Protein AF-A0A962FGY6-F1 (afdb_monomer)

Solvent-accessible surface area (backbone atoms only — not comparable to full-atom values): 3693 Å² total; per-residue (Å²): 114,75,68,61,55,54,54,54,57,57,63,70,66,62,80,77,84,62,81,81,84,67,65,45,77,48,81,50,100,54,30,40,31,40,38,46,69,56,96,57,28,40,39,36,43,36,34,44,72,84,71,51,74,53,72,55,72,52,78,109

Radius of gyration: 19.64 Å; Cα contacts (8 Å, |Δi|>4): 73; chains: 1; bounding box: 27×26×61 Å

pLDDT: mean 82.35, std 14.94, range [56.41, 97.19]

Foldseek 3Di:
DVVVVVVVVVVVPPPDPPPPPDWDKDDDPQKIWTWDDDDQKIKIWMAGNVRDIDIDIDGD

Secondary structure (DSSP, 8-state):
-HHHHHHHHHHHT-TT-------EEEEETTEEEEEEEETTEEEEEEE-TTS-EEEEEEE-

Sequence (60 aa):
MKRTILALGLLLAAPLAQAQVSPGKYIAEHGFGTLDIKDGKFEIVSVGGNGHTCGVEGVM

Structure (mmCIF, N/CA/C/O backbone):
data_AF-A0A962FGY6-F1
#
_entry.id   AF-A0A962FGY6-F1
#
loop_
_atom_site.group_PDB
_atom_site.id
_atom_site.type_symbol
_atom_site.label_atom_id
_atom_site.label_alt_id
_atom_site.label_comp_id
_atom_site.label_asym_id
_atom_site.label_entity_id
_atom_site.label_seq_id
_atom_site.pdbx_PDB_ins_code
_atom_site.Cartn_x
_atom_site.Cartn_y
_atom_site.Cartn_z
_atom_site.occupancy
_atom_site.B_iso_or_equiv
_atom_site.auth_seq_id
_atom_site.auth_comp_id
_atom_site.auth_asym_id
_atom_site.auth_atom_id
_atom_site.pdbx_PDB_model_num
ATOM 1 N N . MET A 1 1 ? 2.416 14.665 46.602 1.00 56.41 1 MET A N 1
ATOM 2 C CA . MET A 1 1 ? 1.039 14.574 46.063 1.00 56.41 1 MET A CA 1
ATOM 3 C C . MET A 1 1 ? 0.874 15.240 44.691 1.00 56.41 1 MET A C 1
ATOM 5 O O . MET A 1 1 ? 0.385 14.576 43.795 1.00 56.41 1 MET A O 1
ATOM 9 N N . LYS A 1 2 ? 1.332 16.484 44.450 1.00 58.16 2 LYS A N 1
ATOM 10 C CA . LYS A 1 2 ? 1.219 17.130 43.114 1.00 58.16 2 LYS A CA 1
ATOM 11 C C . LYS A 1 2 ? 1.957 16.406 41.967 1.00 58.16 2 LYS A C 1
ATOM 13 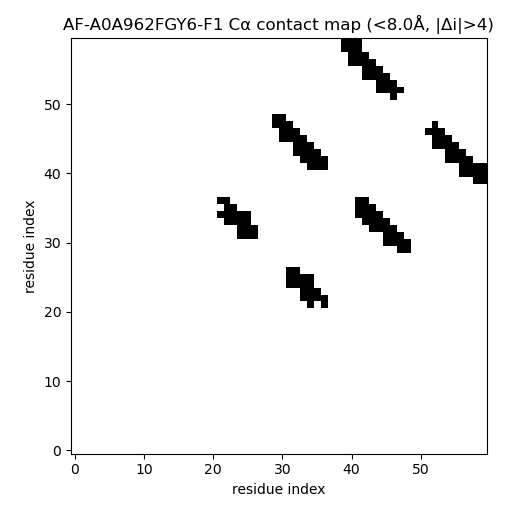O O . LYS A 1 2 ? 1.468 16.391 40.846 1.00 58.16 2 LYS A O 1
ATOM 18 N N . ARG A 1 3 ? 3.109 15.779 42.245 1.00 61.69 3 ARG A N 1
ATOM 19 C CA . ARG A 1 3 ? 3.929 15.081 41.227 1.00 61.69 3 ARG A CA 1
ATOM 20 C C . ARG A 1 3 ? 3.303 13.765 40.748 1.00 61.69 3 ARG A C 1
ATOM 22 O O . ARG A 1 3 ? 3.434 13.422 39.582 1.00 61.69 3 ARG A O 1
ATOM 29 N N . THR A 1 4 ? 2.591 13.063 41.629 1.00 64.06 4 THR A N 1
ATOM 30 C CA . THR A 1 4 ? 1.918 11.796 41.309 1.00 64.06 4 THR A CA 1
ATOM 31 C C . THR A 1 4 ? 0.681 12.000 40.436 1.00 64.06 4 THR A C 1
ATOM 33 O O . THR A 1 4 ? 0.422 11.187 39.559 1.00 64.06 4 THR A O 1
ATOM 36 N N . ILE A 1 5 ? -0.037 13.113 40.615 1.00 69.69 5 ILE A N 1
ATOM 37 C CA . ILE A 1 5 ? -1.203 13.468 39.787 1.00 69.69 5 ILE A CA 1
ATOM 38 C C . ILE A 1 5 ? -0.773 13.785 38.346 1.00 69.69 5 ILE A C 1
ATOM 40 O O . ILE A 1 5 ? -1.429 13.368 37.396 1.00 69.69 5 ILE A O 1
ATOM 44 N N . LEU A 1 6 ? 0.368 14.463 38.177 1.00 62.34 6 LEU A N 1
ATOM 45 C CA . LEU A 1 6 ? 0.905 14.805 36.858 1.00 62.34 6 LEU A CA 1
ATOM 46 C C . LEU A 1 6 ? 1.349 13.560 36.068 1.00 62.34 6 LEU A C 1
ATOM 48 O O . LEU A 1 6 ? 1.106 13.468 34.869 1.00 62.34 6 LEU A O 1
ATOM 52 N N . ALA A 1 7 ? 1.956 12.583 36.751 1.00 65.00 7 ALA A N 1
ATOM 53 C CA . ALA A 1 7 ? 2.376 11.323 36.139 1.00 65.00 7 ALA A CA 1
ATOM 54 C C . ALA A 1 7 ? 1.183 10.467 35.678 1.00 65.00 7 ALA A C 1
ATOM 56 O O . ALA A 1 7 ? 1.238 9.860 34.612 1.00 65.00 7 ALA A O 1
ATOM 57 N N . LEU A 1 8 ? 0.086 10.461 36.444 1.00 64.19 8 LEU A N 1
ATOM 58 C CA . LEU A 1 8 ? -1.128 9.730 36.073 1.00 64.19 8 LEU A CA 1
ATOM 59 C C . LEU A 1 8 ? -1.827 10.354 34.854 1.00 64.19 8 LEU A C 1
ATOM 61 O O . LEU A 1 8 ? -2.300 9.628 33.986 1.00 64.19 8 LEU A O 1
ATOM 65 N N . GLY A 1 9 ? -1.833 11.689 34.751 1.00 66.50 9 GLY A N 1
ATOM 66 C CA . GLY A 1 9 ? -2.383 12.397 33.590 1.00 66.50 9 GLY A CA 1
ATOM 67 C C . GLY A 1 9 ? -1.618 12.133 32.288 1.00 66.50 9 GLY A C 1
ATOM 68 O O . GLY A 1 9 ? -2.231 12.050 31.229 1.00 66.50 9 GLY A O 1
ATOM 69 N N . LEU A 1 10 ? -0.296 11.938 32.362 1.00 63.94 10 LEU A N 1
ATOM 70 C CA . LEU A 1 10 ? 0.532 11.648 31.186 1.00 63.94 10 LEU A CA 1
ATOM 71 C C . LEU A 1 10 ? 0.333 10.213 30.665 1.00 63.94 10 LEU A C 1
ATOM 73 O O . LEU A 1 10 ? 0.364 9.984 29.460 1.00 63.94 10 LEU A O 1
ATOM 77 N N . LEU A 1 11 ? 0.083 9.256 31.564 1.00 63.81 11 LEU A N 1
ATOM 78 C CA . LEU A 1 11 ? -0.173 7.853 31.210 1.00 63.81 11 LEU A CA 1
ATOM 79 C C . LEU A 1 11 ? -1.546 7.644 30.546 1.00 63.81 11 LEU A C 1
ATOM 81 O O . LEU A 1 11 ? -1.702 6.727 29.747 1.00 63.81 11 LEU A O 1
ATOM 85 N N . LEU A 1 12 ? -2.524 8.511 30.831 1.00 61.91 12 LEU A N 1
ATOM 86 C CA . LEU A 1 12 ? -3.866 8.473 30.231 1.00 61.91 12 LEU A CA 1
ATOM 87 C C . LEU A 1 12 ? -3.924 9.042 28.801 1.00 61.91 12 LEU A C 1
ATOM 89 O O . LEU A 1 12 ? -4.875 8.754 28.082 1.00 61.91 12 LEU A O 1
ATOM 93 N N . ALA A 1 13 ? -2.922 9.818 28.378 1.00 59.69 13 ALA A N 1
ATOM 94 C CA . ALA A 1 13 ? -2.849 10.412 27.038 1.00 59.69 13 ALA A CA 1
ATOM 95 C C . ALA A 1 13 ? -2.034 9.572 26.032 1.00 59.69 13 ALA A C 1
ATOM 97 O O . ALA A 1 13 ? -1.913 9.947 24.869 1.00 59.69 13 ALA A O 1
ATOM 98 N N . ALA A 1 14 ? -1.446 8.456 26.476 1.00 60.47 14 ALA A N 1
ATOM 99 C CA . ALA A 1 14 ? -0.568 7.623 25.659 1.00 60.47 14 ALA A CA 1
ATOM 100 C C . ALA A 1 14 ? -1.257 6.625 24.697 1.00 60.47 14 ALA A C 1
ATOM 102 O O . ALA A 1 14 ? -0.596 6.234 23.731 1.00 60.47 14 ALA A O 1
ATOM 103 N N . PRO A 1 15 ? -2.523 6.182 24.865 1.00 61.16 15 PRO A N 1
ATOM 104 C CA . PRO A 1 15 ? -3.141 5.347 23.849 1.00 61.16 15 PRO A CA 1
ATOM 105 C C . PRO A 1 15 ? -3.768 6.253 22.784 1.00 61.16 15 PRO A C 1
ATOM 107 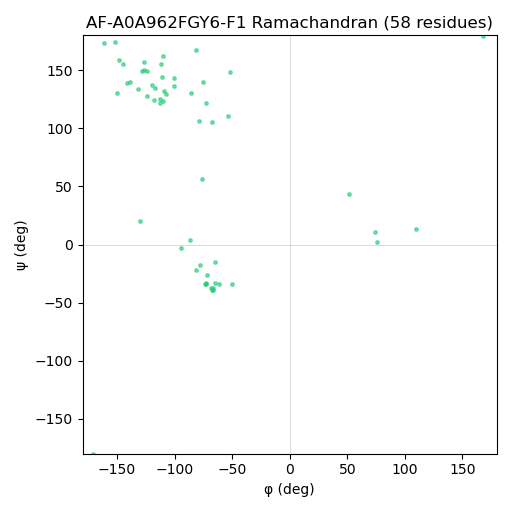O O . PRO A 1 15 ? -4.540 7.141 23.124 1.00 61.16 15 PRO A O 1
ATOM 110 N N . LEU A 1 16 ? -3.483 5.973 21.507 1.00 58.59 16 LEU A N 1
ATOM 111 C CA . LEU A 1 16 ? -4.113 6.518 20.282 1.00 58.59 16 LEU A CA 1
A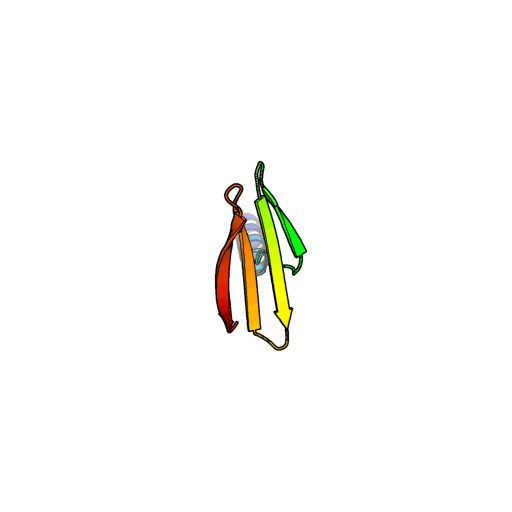TOM 112 C C . LEU A 1 16 ? -3.283 7.475 19.418 1.00 58.59 16 LEU A C 1
ATOM 114 O O . LEU A 1 16 ? -3.803 7.988 18.432 1.00 58.59 16 LEU A O 1
ATOM 118 N N . ALA A 1 17 ? -1.971 7.586 19.623 1.00 59.25 17 ALA A N 1
ATOM 119 C CA . ALA A 1 17 ? -1.095 7.867 18.479 1.00 59.25 17 ALA A CA 1
ATOM 120 C C . ALA A 1 17 ? -0.914 6.580 17.646 1.00 59.25 17 ALA A C 1
ATOM 122 O O . ALA A 1 17 ? 0.194 6.081 17.474 1.00 59.25 17 ALA A O 1
ATOM 123 N N . GLN A 1 18 ? -2.017 5.982 17.182 1.00 62.81 18 GLN A N 1
ATOM 124 C CA . GLN A 1 18 ? -1.934 4.954 16.151 1.00 62.81 18 GLN A CA 1
ATOM 125 C C . GLN A 1 18 ? -1.588 5.686 14.860 1.00 62.81 18 GLN A C 1
ATOM 127 O O . GLN A 1 18 ? -2.304 6.608 14.470 1.00 62.81 18 GLN A O 1
ATOM 132 N N . ALA A 1 19 ? -0.471 5.320 14.230 1.00 62.47 19 ALA A N 1
ATOM 133 C CA . ALA A 1 19 ? -0.135 5.839 12.915 1.00 62.47 19 ALA 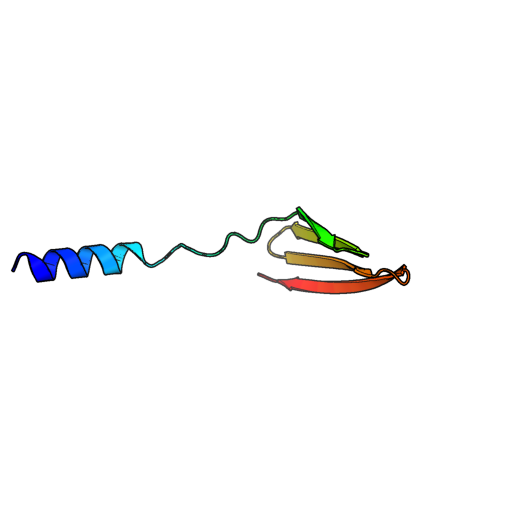A CA 1
ATOM 134 C C . ALA A 1 19 ? -1.331 5.575 11.991 1.00 62.47 19 ALA A C 1
ATOM 136 O O . ALA A 1 19 ? -1.659 4.420 11.717 1.00 62.47 19 ALA A O 1
ATOM 137 N N . GLN A 1 20 ? -2.028 6.638 11.580 1.00 65.88 20 GLN A N 1
ATOM 138 C CA . GLN A 1 20 ? -3.117 6.512 10.624 1.00 65.88 20 GLN A CA 1
ATOM 139 C C . GLN A 1 20 ? -2.504 6.095 9.293 1.00 65.88 20 GLN A C 1
ATOM 141 O O . GLN A 1 20 ? -1.850 6.884 8.613 1.00 65.88 20 GLN A O 1
ATOM 146 N N . VAL A 1 21 ? -2.692 4.826 8.948 1.00 69.62 21 VAL A N 1
ATOM 147 C CA . VAL A 1 21 ? -2.367 4.313 7.627 1.00 69.62 21 VAL A CA 1
ATOM 148 C C . VAL A 1 21 ? -3.511 4.737 6.705 1.00 69.62 21 VAL A C 1
ATOM 150 O O . VAL A 1 21 ? -4.626 4.234 6.818 1.00 69.62 21 VAL A O 1
ATOM 153 N N . SER A 1 22 ? -3.253 5.722 5.846 1.00 83.00 22 SER A N 1
ATOM 154 C CA . SER A 1 22 ? -4.226 6.234 4.875 1.00 83.00 22 SER A CA 1
ATOM 155 C C . SER A 1 22 ? -3.956 5.641 3.495 1.00 83.00 22 SER A C 1
ATOM 157 O O . SER A 1 22 ? -2.784 5.553 3.116 1.00 83.00 22 SER A O 1
ATOM 159 N N . PRO A 1 23 ? -5.003 5.333 2.706 1.00 92.56 23 PRO A N 1
ATOM 160 C CA . PRO A 1 23 ? -4.855 5.093 1.279 1.00 92.56 23 PRO A CA 1
ATOM 161 C C . PRO A 1 23 ? -4.102 6.235 0.606 1.00 92.56 23 PRO A C 1
ATOM 163 O O . PRO A 1 23 ? -4.207 7.396 1.024 1.00 92.56 23 PRO A O 1
ATOM 166 N N . GLY A 1 24 ? -3.360 5.916 -0.447 1.00 94.56 24 GLY A N 1
ATOM 167 C CA . GLY A 1 24 ? -2.594 6.922 -1.163 1.00 94.56 24 GLY A CA 1
ATOM 168 C C . GLY A 1 24 ? -1.584 6.356 -2.142 1.00 94.56 24 GLY A C 1
ATOM 169 O O . GLY A 1 24 ? -1.435 5.148 -2.301 1.00 94.56 24 GLY A O 1
ATOM 170 N N . LYS A 1 25 ? -0.880 7.274 -2.808 1.00 94.56 25 LYS A N 1
ATOM 171 C CA . LYS A 1 25 ? 0.208 6.956 -3.731 1.00 94.56 25 LYS A CA 1
ATOM 172 C C . LYS A 1 25 ? 1.552 7.158 -3.042 1.00 94.56 25 LYS A C 1
ATOM 174 O O . LYS A 1 25 ? 1.771 8.195 -2.419 1.00 94.56 25 LYS A O 1
ATOM 179 N N . TYR A 1 26 ? 2.470 6.224 -3.246 1.00 88.69 26 TYR A N 1
ATOM 180 C CA . TYR A 1 26 ? 3.864 6.341 -2.831 1.00 88.69 26 TYR A CA 1
ATOM 181 C C . TYR A 1 26 ? 4.727 6.552 -4.066 1.00 88.69 26 TYR A C 1
ATOM 183 O O . TYR A 1 26 ? 4.598 5.811 -5.037 1.00 88.69 26 TYR A O 1
ATOM 191 N N . ILE A 1 27 ? 5.592 7.563 -4.039 1.00 91.19 27 ILE A N 1
ATOM 192 C CA . ILE A 1 27 ? 6.554 7.830 -5.110 1.00 91.19 27 ILE A CA 1
ATOM 193 C C . ILE A 1 27 ? 7.942 7.508 -4.568 1.00 91.19 27 ILE A C 1
ATOM 195 O O . ILE A 1 27 ? 8.348 8.044 -3.539 1.00 91.19 27 ILE A O 1
ATOM 199 N N . ALA A 1 28 ? 8.647 6.618 -5.254 1.00 86.00 28 ALA A N 1
ATOM 200 C CA . ALA A 1 28 ? 10.039 6.284 -5.000 1.00 86.00 28 ALA A CA 1
ATOM 201 C C . ALA A 1 28 ? 10.904 6.823 -6.148 1.00 86.00 28 ALA A C 1
ATOM 203 O O . ALA A 1 28 ? 10.402 7.096 -7.235 1.00 86.00 28 ALA A O 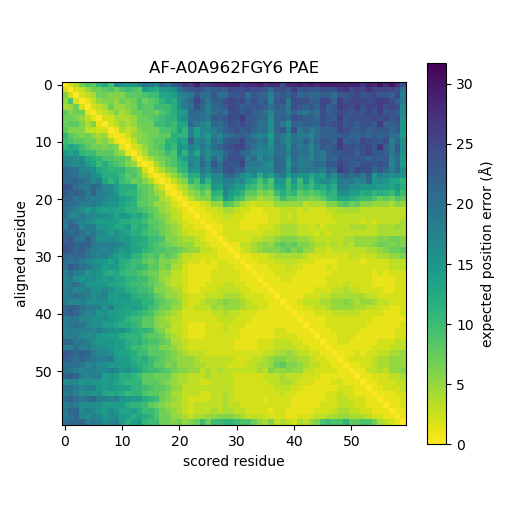1
ATOM 204 N N . GLU A 1 29 ? 12.214 6.942 -5.927 1.00 88.44 29 GLU A N 1
ATOM 205 C CA . GLU A 1 29 ? 13.167 7.517 -6.893 1.00 88.44 29 GLU A CA 1
ATOM 206 C C . GLU A 1 29 ? 13.058 6.912 -8.307 1.00 88.44 29 GLU A C 1
ATOM 208 O O . GLU A 1 29 ? 13.203 7.612 -9.309 1.00 88.44 29 GLU A O 1
ATOM 213 N N . HIS A 1 30 ? 12.729 5.621 -8.391 1.00 92.00 30 HIS A N 1
ATOM 214 C CA . HIS A 1 30 ? 12.554 4.897 -9.651 1.00 92.00 30 HIS A CA 1
ATOM 215 C C . HIS A 1 30 ? 11.244 4.116 -9.714 1.00 92.00 30 HIS A C 1
ATOM 217 O O . HIS A 1 30 ? 11.141 3.154 -10.461 1.00 92.00 30 HIS A O 1
ATOM 223 N N . GLY A 1 31 ? 10.248 4.456 -8.906 1.00 92.69 31 GLY A N 1
ATOM 224 C CA . GLY A 1 31 ? 9.061 3.623 -8.805 1.00 92.69 31 GLY A CA 1
ATOM 225 C C . GLY A 1 31 ? 7.875 4.352 -8.227 1.00 92.69 31 GLY A C 1
ATOM 226 O O . GLY A 1 31 ? 7.961 5.491 -7.772 1.00 92.69 31 GLY A O 1
ATOM 227 N N . PHE A 1 32 ? 6.744 3.676 -8.240 1.00 95.62 32 PHE A N 1
ATOM 228 C CA . PHE A 1 32 ? 5.541 4.178 -7.609 1.00 95.62 32 PHE A CA 1
ATOM 229 C C . PHE A 1 32 ? 4.714 3.016 -7.094 1.00 95.62 32 PHE A C 1
ATOM 231 O O . PHE A 1 32 ? 4.830 1.894 -7.575 1.00 95.62 32 PHE A O 1
ATOM 238 N N . GLY A 1 33 ? 3.848 3.302 -6.139 1.00 95.75 33 GLY A N 1
ATOM 239 C CA . GLY A 1 33 ? 2.887 2.337 -5.653 1.00 95.75 33 GLY A CA 1
ATOM 240 C C . GLY A 1 33 ? 1.629 2.994 -5.13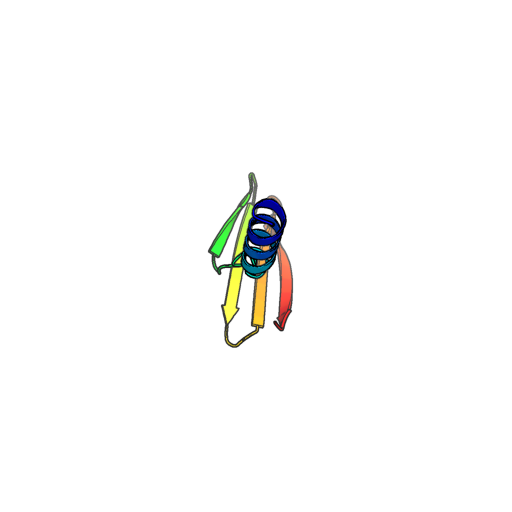1 1.00 95.75 33 GLY A C 1
ATOM 241 O O . GLY A 1 33 ? 1.544 4.223 -5.039 1.00 95.75 33 GLY A O 1
ATOM 242 N N . THR A 1 34 ? 0.659 2.164 -4.786 1.00 97.19 34 THR A N 1
ATOM 243 C CA . TH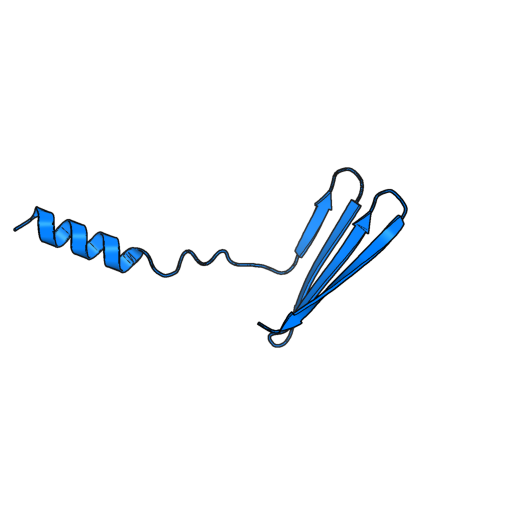R A 1 34 ? -0.574 2.564 -4.119 1.00 97.19 34 THR A CA 1
ATOM 244 C C . THR A 1 34 ? -0.794 1.715 -2.881 1.00 97.19 34 THR A C 1
ATOM 246 O O . THR A 1 34 ? -0.360 0.566 -2.819 1.00 97.19 34 THR A O 1
ATOM 249 N N . LEU A 1 35 ? -1.436 2.315 -1.886 1.00 95.62 35 LEU A N 1
ATOM 250 C CA . LEU A 1 35 ? -2.173 1.601 -0.859 1.00 95.62 35 LEU A CA 1
ATOM 251 C C . LEU A 1 35 ? -3.643 1.927 -1.060 1.00 95.62 35 LEU A C 1
ATOM 253 O O . LEU A 1 35 ? -4.030 3.097 -1.022 1.00 95.62 35 LEU A O 1
ATOM 257 N N . ASP A 1 36 ? -4.441 0.883 -1.194 1.00 95.62 36 ASP A N 1
ATOM 258 C CA . ASP A 1 36 ? -5.885 0.954 -1.280 1.00 95.62 36 ASP A CA 1
ATOM 259 C C . ASP A 1 36 ? -6.488 0.227 -0.075 1.00 95.62 36 ASP A C 1
ATOM 261 O O . ASP A 1 36 ? -6.042 -0.853 0.312 1.00 95.62 36 ASP A O 1
ATOM 265 N N . ILE A 1 37 ? -7.490 0.843 0.556 1.00 93.12 37 ILE A N 1
ATOM 266 C CA . ILE A 1 37 ? -8.220 0.260 1.688 1.00 93.12 37 ILE A CA 1
ATOM 267 C C . ILE A 1 37 ? -9.699 0.235 1.346 1.00 93.12 37 ILE A C 1
ATOM 269 O O . ILE A 1 37 ? -10.285 1.264 1.005 1.00 93.12 37 ILE A O 1
ATOM 273 N N . LYS A 1 38 ? -10.315 -0.936 1.489 1.00 92.25 38 LYS A N 1
ATOM 274 C CA . LYS A 1 38 ? -11.743 -1.124 1.252 1.00 92.25 38 LYS A CA 1
ATOM 275 C C . LYS A 1 38 ? -12.291 -2.228 2.145 1.00 92.25 38 LYS A C 1
ATOM 277 O O . LYS A 1 38 ? -11.733 -3.316 2.190 1.00 92.25 38 LYS A O 1
ATOM 282 N N . ASP A 1 39 ? -13.395 -1.949 2.836 1.00 93.19 39 ASP A N 1
ATOM 283 C CA . ASP A 1 39 ? -14.160 -2.938 3.611 1.00 93.19 39 ASP A CA 1
ATOM 284 C C . ASP A 1 39 ? -13.302 -3.767 4.597 1.00 93.19 39 ASP A C 1
ATOM 286 O O . ASP A 1 39 ? -13.429 -4.987 4.676 1.00 93.19 39 ASP A O 1
ATOM 290 N N . GLY A 1 40 ? -12.386 -3.112 5.325 1.00 90.50 40 GLY A N 1
ATOM 291 C CA . GLY A 1 40 ? -11.480 -3.776 6.280 1.00 90.50 40 GLY A CA 1
ATOM 292 C C . GLY A 1 40 ? -10.345 -4.575 5.630 1.00 90.50 40 GLY A C 1
ATOM 293 O O . GLY A 1 40 ? -9.646 -5.321 6.307 1.00 90.50 40 GLY A O 1
ATOM 294 N N . LYS A 1 41 ? -10.144 -4.433 4.320 1.00 94.25 41 LYS A N 1
ATOM 295 C CA . LYS A 1 41 ? -9.038 -5.037 3.573 1.00 94.25 41 LYS A CA 1
ATOM 296 C C . LYS A 1 41 ? -8.079 -3.969 3.089 1.00 94.25 41 LYS A C 1
ATOM 298 O O . LYS A 1 41 ? -8.483 -2.821 2.892 1.00 94.25 41 LYS A O 1
ATOM 303 N N . PHE A 1 42 ? -6.838 -4.371 2.859 1.00 94.38 42 PHE A N 1
ATOM 304 C CA . PHE A 1 42 ? -5.838 -3.536 2.216 1.00 94.38 42 PHE A CA 1
ATOM 305 C C . PHE A 1 42 ? -5.204 -4.251 1.024 1.00 94.38 42 PHE A C 1
ATOM 307 O O . PHE A 1 42 ? -5.053 -5.473 1.029 1.00 94.38 42 PHE A O 1
ATOM 314 N N . GLU A 1 43 ? -4.794 -3.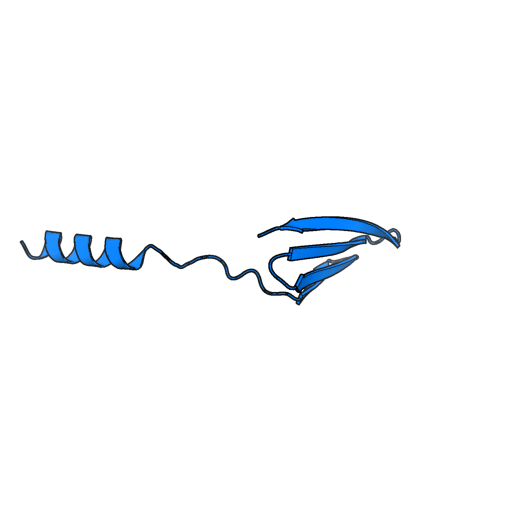462 0.041 1.00 96.31 43 GLU A N 1
ATOM 315 C CA . GLU A 1 43 ? -3.943 -3.876 -1.068 1.00 96.31 43 GLU A CA 1
ATOM 316 C C . GLU A 1 43 ? -2.810 -2.860 -1.212 1.00 96.31 43 GLU A C 1
ATOM 318 O O . GLU A 1 43 ? -3.039 -1.652 -1.189 1.00 96.31 43 GLU A O 1
ATOM 323 N N . ILE A 1 44 ? -1.581 -3.351 -1.355 1.00 95.56 44 ILE A N 1
ATOM 324 C CA . ILE A 1 44 ? -0.424 -2.545 -1.729 1.00 95.56 44 ILE A CA 1
ATOM 325 C C . ILE A 1 44 ? 0.093 -3.069 -3.057 1.00 95.56 44 ILE A C 1
ATOM 327 O O . ILE A 1 44 ? 0.455 -4.240 -3.153 1.00 95.56 44 ILE A O 1
ATOM 331 N N . VAL A 1 45 ? 0.200 -2.189 -4.048 1.00 96.94 45 VAL A N 1
ATOM 332 C CA . VAL A 1 45 ? 0.819 -2.485 -5.346 1.00 96.94 45 VAL A CA 1
ATOM 333 C C . VAL A 1 45 ? 1.996 -1.548 -5.549 1.00 96.94 45 VAL A C 1
ATOM 335 O O . VAL A 1 45 ? 1.898 -0.358 -5.261 1.00 96.94 45 VAL A O 1
ATOM 338 N N . SER A 1 46 ? 3.118 -2.061 -6.048 1.00 96.06 46 SER A 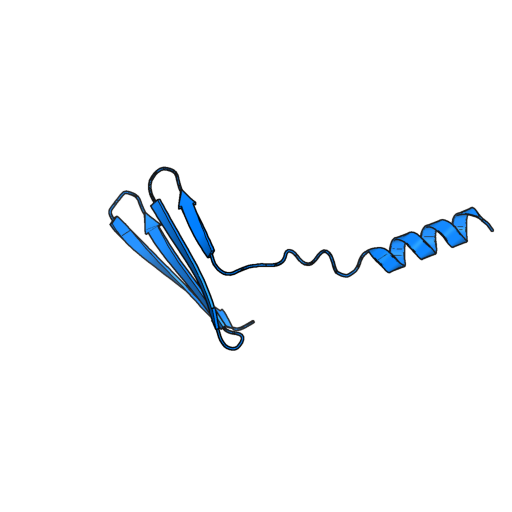N 1
ATOM 339 C CA . SER A 1 46 ? 4.309 -1.263 -6.345 1.00 96.06 46 SER A CA 1
ATOM 340 C C . SER A 1 46 ? 4.953 -1.687 -7.658 1.00 96.06 46 SER A C 1
ATOM 342 O O . SER A 1 46 ? 5.056 -2.879 -7.945 1.00 96.06 46 SER A O 1
ATOM 344 N N . VAL A 1 47 ? 5.413 -0.705 -8.430 1.00 96.31 47 VAL A N 1
ATOM 345 C CA . VAL A 1 47 ? 6.179 -0.864 -9.668 1.00 96.31 47 VAL A CA 1
ATOM 346 C C . VAL A 1 47 ? 7.598 -0.352 -9.438 1.00 96.31 47 VAL A C 1
ATOM 348 O O . VAL A 1 47 ? 7.800 0.813 -9.084 1.00 96.31 47 VAL A O 1
ATOM 351 N N . GLY A 1 48 ? 8.585 -1.226 -9.642 1.00 92.69 48 GLY A N 1
ATOM 352 C CA . GLY A 1 48 ? 10.006 -0.882 -9.579 1.00 92.69 48 GLY A CA 1
ATOM 353 C C . GLY A 1 48 ? 10.523 -0.242 -10.870 1.00 92.69 48 GLY A C 1
ATOM 354 O O . GLY A 1 48 ? 9.888 -0.320 -11.919 1.00 92.69 48 GLY A O 1
ATOM 355 N N . GLY A 1 49 ? 11.728 0.333 -10.826 1.00 91.06 49 GLY A N 1
ATOM 356 C CA . GLY A 1 49 ? 12.337 1.011 -11.986 1.00 91.06 49 GLY A CA 1
ATOM 357 C C . GLY A 1 49 ? 12.661 0.102 -13.166 1.00 91.06 49 GLY A C 1
ATOM 358 O O . GLY A 1 49 ? 12.870 0.573 -14.278 1.00 91.06 49 GLY A O 1
ATOM 359 N N . ASN A 1 50 ? 12.656 -1.208 -12.935 1.00 92.31 50 ASN A N 1
ATOM 360 C CA . ASN A 1 50 ? 12.750 -2.238 -13.964 1.00 92.31 50 ASN A CA 1
ATOM 361 C C . ASN A 1 50 ? 11.383 -2.621 -14.570 1.00 92.31 50 ASN A C 1
ATOM 363 O O . ASN A 1 50 ? 11.315 -3.560 -15.356 1.00 92.31 50 ASN A O 1
ATOM 367 N N . GLY A 1 51 ? 10.296 -1.948 -14.183 1.00 90.56 51 GLY A N 1
ATOM 368 C CA . GLY A 1 51 ? 8.933 -2.227 -14.638 1.00 90.56 51 GLY A CA 1
ATOM 369 C C . GLY A 1 51 ? 8.285 -3.459 -14.002 1.00 90.56 51 GLY A C 1
ATOM 370 O O . GLY A 1 51 ? 7.152 -3.793 -14.342 1.00 90.56 51 GLY A O 1
ATOM 371 N N . HIS A 1 52 ? 8.964 -4.147 -13.079 1.00 95.81 52 HIS A N 1
ATOM 372 C CA . HIS A 1 52 ? 8.364 -5.273 -12.369 1.00 95.81 52 HIS A CA 1
ATOM 373 C C . HIS A 1 52 ? 7.380 -4.785 -11.312 1.00 95.81 52 HIS A C 1
ATOM 375 O O . HIS A 1 52 ? 7.642 -3.812 -10.604 1.00 95.81 52 HIS A O 1
ATOM 381 N N . THR A 1 53 ? 6.263 -5.502 -11.204 1.00 95.69 53 THR A N 1
ATOM 382 C CA . THR A 1 53 ? 5.193 -5.201 -10.255 1.00 95.69 53 THR A CA 1
ATOM 383 C C . THR A 1 53 ? 5.168 -6.249 -9.151 1.00 95.69 53 THR A C 1
ATOM 385 O O . THR A 1 53 ? 5.190 -7.446 -9.435 1.00 95.69 53 THR A O 1
ATOM 388 N N . CYS A 1 54 ? 5.097 -5.796 -7.905 1.00 94.50 54 CYS A N 1
ATOM 389 C CA . CYS A 1 54 ? 4.892 -6.635 -6.729 1.00 94.50 54 CYS A CA 1
ATOM 390 C C . CYS A 1 54 ? 3.657 -6.146 -5.973 1.00 94.50 54 CYS A C 1
ATOM 392 O O . CYS A 1 54 ? 3.372 -4.947 -5.968 1.00 94.50 54 CYS A O 1
ATOM 394 N N . GLY A 1 55 ? 2.957 -7.062 -5.305 1.00 95.75 55 GLY A N 1
ATOM 395 C CA . GLY A 1 55 ? 1.794 -6.718 -4.499 1.00 95.75 55 GLY A CA 1
ATOM 396 C C . GLY A 1 55 ? 1.658 -7.567 -3.243 1.00 95.75 55 GLY A C 1
ATOM 397 O O . GLY A 1 55 ? 2.184 -8.680 -3.175 1.00 95.75 55 GLY A O 1
ATOM 398 N N . VAL A 1 56 ? 0.970 -7.014 -2.248 1.00 96.12 56 VAL A N 1
ATOM 399 C CA . VAL A 1 56 ? 0.563 -7.709 -1.022 1.00 96.12 56 VAL A CA 1
ATOM 400 C C . VAL A 1 56 ? -0.838 -7.260 -0.625 1.00 96.12 56 VAL A C 1
ATOM 402 O O . VAL A 1 56 ? -1.161 -6.076 -0.692 1.00 96.12 56 VAL A O 1
ATOM 405 N N . GLU A 1 57 ? -1.657 -8.209 -0.190 1.00 96.19 57 GLU A N 1
ATOM 406 C CA . GLU A 1 57 ? -3.025 -7.979 0.265 1.00 96.19 57 GLU A CA 1
ATOM 407 C C . GLU A 1 57 ? -3.239 -8.563 1.663 1.00 96.19 57 GLU A C 1
ATOM 409 O O . GLU A 1 57 ? -2.527 -9.478 2.091 1.00 96.19 57 GLU A O 1
ATOM 414 N N . GLY A 1 58 ? -4.231 -8.043 2.384 1.00 94.00 58 GLY A N 1
ATOM 415 C CA . GLY A 1 58 ? -4.583 -8.569 3.695 1.00 94.00 58 GLY A CA 1
ATOM 416 C C . GLY A 1 58 ? -5.873 -8.008 4.281 1.00 94.00 58 GLY A C 1
ATOM 417 O O . GLY A 1 58 ? -6.570 -7.191 3.678 1.00 94.00 58 GLY A O 1
ATOM 418 N N . VAL A 1 59 ? -6.188 -8.490 5.482 1.00 92.38 59 VAL A N 1
ATOM 419 C CA . VAL A 1 59 ? -7.335 -8.074 6.302 1.00 92.38 59 VAL A CA 1
ATOM 420 C C . VAL A 1 59 ? -6.831 -7.320 7.532 1.00 92.38 59 VAL A C 1
ATOM 422 O O . VAL A 1 59 ? -5.764 -7.649 8.053 1.00 92.38 59 VAL A O 1
ATOM 425 N N . MET A 1 60 ? -7.580 -6.307 7.965 1.00 73.94 60 MET A N 1
ATOM 426 C CA . MET A 1 60 ? -7.296 -5.470 9.136 1.00 73.94 60 MET A CA 1
ATOM 427 C C . MET A 1 60 ? -8.281 -5.730 10.269 1.00 73.94 60 MET A C 1
ATOM 429 O O . MET A 1 60 ? -9.465 -6.008 9.972 1.00 73.94 60 MET A O 1
#

Nearest PDB structures (foldseek):
  6iei-assembly1_A-2  TM=7.718E-01  e=3.220E+00  Borreliella burgdorferi B31
  3rpx-assembly1_C  TM=5.812E-01  e=1.362E+00  Homo sapiens
  6szw-assembly1_C  TM=4.978E-01  e=1.742E+00  Homo sapiens
  6szw-assembly1_A  TM=4.940E-01  e=1.970E+00  Homo sapiens
  1p32-assembly1_A  TM=4.798E-01  e=2.094E+00  Homo sapiens

Mean predicted aligned error: 9.51 Å